Protein AF-A0A327PSZ0-F1 (afdb_monomer)

InterPro domains:
  IPR008201 Ribonuclease HepT-like [PF01934] (15-79)

Structure (mmCIF, N/CA/C/O backbone):
data_AF-A0A327PSZ0-F1
#
_entry.id   AF-A0A327PSZ0-F1
#
loop_
_atom_site.group_PDB
_atom_site.id
_atom_site.type_symbol
_atom_site.label_atom_id
_atom_site.label_alt_id
_atom_site.label_comp_id
_atom_site.label_asym_id
_atom_site.label_entity_id
_atom_site.label_seq_id
_atom_site.pdbx_PDB_ins_code
_atom_site.Cartn_x
_atom_site.Cartn_y
_atom_site.Cartn_z
_atom_site.occupancy
_atom_site.B_iso_or_equiv
_atom_site.auth_seq_id
_atom_site.auth_comp_id
_atom_site.auth_asym_id
_atom_site.auth_atom_id
_atom_site.pdbx_PDB_model_num
ATOM 1 N N . MET A 1 1 ? -14.376 13.870 12.744 1.00 71.25 1 MET A N 1
ATOM 2 C CA . MET A 1 1 ? -13.845 12.491 12.630 1.00 71.25 1 MET A CA 1
ATOM 3 C C . MET A 1 1 ? -12.601 12.433 13.520 1.00 71.25 1 MET A C 1
ATOM 5 O O . MET A 1 1 ? -12.169 13.493 13.950 1.00 71.25 1 MET A O 1
ATOM 9 N N . ASP A 1 2 ? -12.084 11.269 13.927 1.00 90.00 2 ASP A N 1
ATOM 10 C CA . ASP A 1 2 ? -10.862 11.234 14.761 1.00 90.00 2 ASP A CA 1
ATOM 11 C C . ASP A 1 2 ? -9.690 11.832 13.956 1.00 90.00 2 ASP A C 1
ATOM 13 O O . ASP A 1 2 ? -9.374 11.318 12.881 1.00 90.00 2 ASP A O 1
ATOM 17 N N . GLU A 1 3 ? -9.056 12.900 14.455 1.00 94.88 3 GLU A N 1
ATOM 18 C CA . GLU A 1 3 ? -7.948 13.602 13.776 1.00 94.88 3 GLU A CA 1
ATOM 19 C C . GLU A 1 3 ? -6.797 12.656 13.394 1.00 94.88 3 GLU A C 1
ATOM 21 O O . GLU A 1 3 ? -6.104 12.859 12.395 1.00 94.88 3 GLU A O 1
ATOM 26 N N . ARG A 1 4 ? -6.591 11.572 14.155 1.00 95.19 4 ARG A N 1
ATOM 27 C CA . ARG A 1 4 ? -5.580 10.558 13.829 1.00 95.19 4 ARG A CA 1
ATOM 28 C C . ARG A 1 4 ? -5.970 9.755 12.596 1.00 95.19 4 ARG A C 1
ATOM 30 O O . ARG A 1 4 ? -5.109 9.470 11.768 1.00 95.19 4 ARG A O 1
ATOM 37 N N . ILE A 1 5 ? -7.252 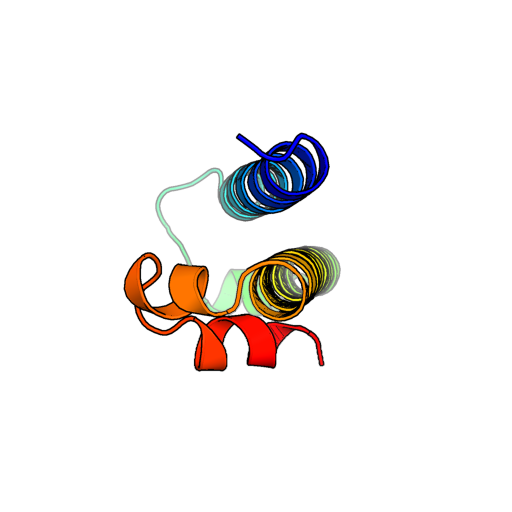9.409 12.469 1.00 96.25 5 ILE A N 1
ATOM 38 C CA . ILE A 1 5 ? -7.777 8.712 11.290 1.00 96.25 5 ILE A CA 1
ATOM 39 C C . ILE A 1 5 ? -7.663 9.619 10.066 1.00 96.25 5 ILE A C 1
ATOM 41 O O . ILE A 1 5 ? -7.205 9.161 9.024 1.00 96.25 5 ILE A O 1
ATOM 45 N N . GLU A 1 6 ? -8.003 10.903 10.194 1.00 96.69 6 GLU A N 1
ATOM 46 C CA . GLU A 1 6 ? -7.841 11.878 9.107 1.00 96.69 6 GLU A CA 1
ATOM 47 C C . GLU A 1 6 ? -6.380 11.981 8.650 1.00 96.69 6 GLU A C 1
ATOM 49 O O . GLU A 1 6 ? -6.104 11.931 7.450 1.00 96.69 6 GLU A O 1
ATOM 54 N N . LYS A 1 7 ? -5.432 12.022 9.594 1.00 97.88 7 LYS A N 1
ATOM 55 C CA . LYS A 1 7 ? -3.998 12.011 9.287 1.00 97.88 7 LYS A CA 1
ATOM 56 C C . LYS A 1 7 ? -3.568 10.759 8.514 1.00 97.88 7 LYS A C 1
ATOM 58 O O . LYS A 1 7 ? -2.868 10.875 7.516 1.00 97.88 7 LYS A O 1
ATOM 63 N N . TRP A 1 8 ? -3.991 9.567 8.932 1.00 98.12 8 TRP A N 1
ATOM 64 C CA . TRP A 1 8 ? -3.625 8.330 8.229 1.00 98.12 8 TRP A CA 1
ATOM 65 C C . TRP A 1 8 ? -4.286 8.213 6.852 1.00 98.12 8 TRP A C 1
ATOM 67 O O . TRP A 1 8 ? -3.674 7.695 5.924 1.00 98.12 8 TRP A O 1
ATOM 77 N N . LEU A 1 9 ? -5.509 8.725 6.686 1.00 97.44 9 LEU A N 1
ATOM 78 C CA . LEU A 1 9 ? -6.150 8.820 5.371 1.00 97.44 9 LEU A CA 1
ATOM 79 C C . LEU A 1 9 ? -5.401 9.787 4.448 1.00 97.44 9 LEU A C 1
ATOM 81 O O . LEU A 1 9 ? -5.278 9.517 3.254 1.00 97.44 9 LEU A O 1
ATOM 85 N N . TYR A 1 10 ? -4.877 10.885 4.996 1.00 98.06 10 TYR A N 1
ATOM 86 C CA . TYR A 1 10 ? -4.005 11.789 4.255 1.00 98.06 10 TYR A CA 1
ATOM 87 C C . TYR A 1 10 ? -2.712 11.091 3.815 1.00 98.06 10 TYR A C 1
ATOM 89 O O . TYR A 1 10 ? -2.371 11.176 2.639 1.00 98.06 10 TYR A O 1
ATOM 97 N N . ASP A 1 11 ? -2.044 10.356 4.714 1.00 98.12 11 ASP A N 1
ATOM 98 C CA . ASP A 1 11 ? -0.834 9.586 4.386 1.00 98.12 11 ASP A CA 1
ATOM 99 C C . ASP A 1 11 ? -1.104 8.593 3.237 1.00 98.12 11 ASP A C 1
ATOM 101 O O . ASP A 1 11 ? -0.334 8.523 2.281 1.00 98.12 11 ASP A O 1
ATOM 105 N N . ILE A 1 12 ? -2.240 7.880 3.282 1.00 98.06 12 ILE A N 1
ATOM 106 C CA . ILE A 1 12 ? -2.671 6.966 2.209 1.00 98.06 12 ILE A CA 1
ATOM 107 C C . ILE A 1 12 ? -2.851 7.717 0.888 1.00 98.06 12 ILE A C 1
ATOM 109 O O . ILE A 1 12 ? -2.332 7.279 -0.137 1.00 98.06 12 ILE A O 1
ATOM 113 N N . ARG A 1 13 ? -3.587 8.836 0.895 1.00 98.31 13 ARG A N 1
ATOM 114 C CA . ARG A 1 13 ? -3.838 9.623 -0.320 1.00 98.31 13 ARG A CA 1
ATOM 115 C C . ARG A 1 13 ? -2.534 10.132 -0.929 1.00 98.31 13 ARG A C 1
ATOM 117 O O . ARG A 1 13 ? -2.328 9.963 -2.125 1.00 98.31 13 ARG A O 1
ATOM 124 N N . PHE A 1 14 ? -1.659 10.701 -0.106 1.00 98.44 14 PHE A N 1
ATOM 125 C CA . PHE A 1 14 ? -0.365 11.209 -0.545 1.00 98.44 14 PHE A CA 1
ATOM 126 C C . PHE A 1 14 ? 0.492 10.104 -1.178 1.00 98.44 14 PHE A C 1
ATOM 128 O O . PHE A 1 14 ? 1.034 10.287 -2.261 1.00 98.44 14 PHE A O 1
ATOM 135 N N . SER A 1 15 ? 0.556 8.920 -0.561 1.00 98.25 15 SER A N 1
ATOM 136 C CA . SER A 1 15 ? 1.282 7.781 -1.134 1.00 98.25 15 SER A CA 1
ATOM 137 C C . SER A 1 15 ? 0.706 7.304 -2.470 1.00 98.25 15 SER A C 1
ATOM 139 O O . SER A 1 15 ? 1.467 6.897 -3.344 1.00 98.25 15 SER A O 1
ATOM 141 N N . ILE A 1 16 ? -0.616 7.365 -2.661 1.00 97.38 16 ILE A N 1
ATOM 142 C CA . ILE A 1 16 ? -1.244 7.053 -3.955 1.00 97.38 16 ILE A CA 1
ATOM 143 C C . ILE A 1 16 ? -0.821 8.075 -5.018 1.00 97.38 16 ILE A C 1
ATOM 145 O O . ILE A 1 16 ? -0.416 7.682 -6.110 1.00 97.38 16 ILE A O 1
ATOM 149 N N . GLU A 1 17 ? -0.882 9.368 -4.696 1.00 97.31 17 GLU A N 1
ATOM 150 C CA . GLU A 1 17 ? -0.480 10.452 -5.604 1.00 97.31 17 GLU A CA 1
ATOM 151 C C . GLU A 1 17 ? 0.999 10.333 -6.004 1.00 97.31 17 GLU A C 1
ATOM 153 O O . GLU A 1 17 ? 1.336 10.432 -7.185 1.00 97.31 17 GLU A O 1
ATOM 158 N N . GLU A 1 18 ? 1.873 10.026 -5.045 1.00 97.00 18 GLU A N 1
ATOM 159 C CA . GLU A 1 18 ? 3.292 9.777 -5.297 1.00 97.00 18 GLU A CA 1
ATOM 160 C C . GLU A 1 18 ? 3.519 8.567 -6.211 1.00 97.00 18 GLU A C 1
ATOM 162 O O . GLU A 1 18 ? 4.295 8.664 -7.164 1.00 97.00 18 GLU A O 1
ATOM 167 N N . ILE A 1 19 ? 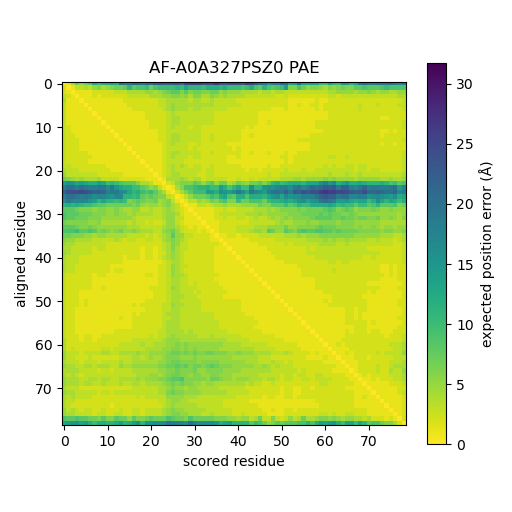2.827 7.443 -5.977 1.00 95.06 19 ILE A N 1
ATOM 168 C CA . ILE A 1 19 ? 2.930 6.256 -6.841 1.00 95.06 19 ILE A CA 1
ATOM 169 C C . ILE A 1 19 ? 2.538 6.607 -8.276 1.00 95.06 19 ILE A C 1
ATOM 171 O O . ILE A 1 19 ? 3.285 6.271 -9.194 1.00 95.06 19 ILE A O 1
ATOM 175 N N . GLU A 1 20 ? 1.404 7.281 -8.485 1.00 93.19 20 GLU A N 1
ATOM 176 C CA . GLU A 1 20 ? 0.959 7.668 -9.830 1.00 93.19 20 GLU A CA 1
ATOM 177 C C . GLU A 1 20 ? 1.942 8.652 -10.492 1.00 93.19 20 GLU A C 1
ATOM 179 O O . GLU A 1 20 ? 2.209 8.535 -11.688 1.00 93.19 20 GLU A O 1
ATOM 184 N N . SER A 1 21 ? 2.583 9.544 -9.723 1.00 92.81 21 SER A N 1
ATOM 185 C CA . SER A 1 21 ? 3.593 10.484 -10.242 1.00 92.81 21 SER A CA 1
ATOM 186 C C . SER A 1 21 ? 4.810 9.795 -10.880 1.00 92.81 21 SER A C 1
ATOM 188 O O . SER A 1 21 ? 5.464 10.356 -11.762 1.00 92.81 21 SER A O 1
ATOM 190 N N . TYR A 1 22 ? 5.107 8.551 -10.487 1.00 90.88 22 TYR A N 1
ATOM 191 C CA . TYR A 1 22 ? 6.210 7.769 -11.053 1.00 90.88 22 TYR A CA 1
ATOM 192 C C . TYR A 1 22 ? 5.901 7.189 -12.437 1.00 90.88 22 TYR A C 1
ATOM 194 O O . TYR A 1 22 ? 6.807 6.664 -13.101 1.00 90.88 22 TYR A O 1
ATOM 202 N N . PHE A 1 23 ? 4.649 7.305 -12.882 1.00 88.88 23 PHE A N 1
ATOM 203 C CA . PHE A 1 23 ? 4.161 6.849 -14.178 1.00 88.88 23 PHE A CA 1
ATOM 204 C C . PHE A 1 23 ? 3.528 8.015 -14.959 1.00 88.88 23 PHE A C 1
ATOM 206 O O . PHE A 1 23 ? 2.338 7.983 -15.252 1.00 88.88 23 PHE A O 1
ATOM 213 N N . PRO A 1 24 ? 4.314 9.041 -15.339 1.00 78.06 24 PRO A N 1
ATOM 214 C CA . PRO A 1 24 ? 3.796 10.237 -16.009 1.00 78.06 24 PRO A CA 1
ATOM 215 C C . PRO A 1 24 ? 3.304 9.996 -17.450 1.00 78.06 24 PRO A C 1
ATOM 217 O O . PRO A 1 24 ? 2.754 10.906 -18.060 1.00 78.06 24 PRO A O 1
ATOM 220 N N . SER A 1 25 ? 3.526 8.803 -18.015 1.00 72.81 25 SER A N 1
ATOM 221 C CA . SER A 1 25 ? 3.054 8.396 -19.344 1.00 72.81 25 SER A CA 1
ATOM 222 C C . SER A 1 25 ? 2.031 7.267 -19.239 1.00 72.81 25 SER A C 1
ATOM 224 O O . SER A 1 25 ? 2.244 6.332 -18.464 1.00 72.81 25 SER A O 1
ATOM 226 N N . ASP A 1 26 ? 1.007 7.281 -20.094 1.00 59.41 26 ASP A N 1
ATOM 227 C CA . ASP A 1 26 ? -0.068 6.274 -20.114 1.00 59.41 26 ASP A CA 1
ATOM 228 C C . ASP A 1 26 ? 0.415 4.833 -20.379 1.00 59.41 26 ASP A C 1
ATOM 230 O O . ASP A 1 26 ? -0.254 3.867 -20.003 1.00 59.41 26 ASP A O 1
ATOM 234 N N . GLU A 1 27 ? 1.604 4.646 -20.964 1.00 68.75 27 GLU A N 1
ATOM 235 C CA . GLU A 1 27 ? 2.208 3.319 -21.086 1.00 68.75 27 GLU A CA 1
ATOM 236 C C . GLU A 1 27 ? 2.818 2.861 -19.753 1.00 68.75 27 GLU A C 1
ATOM 238 O O . GLU A 1 27 ? 4.019 2.981 -19.491 1.00 68.75 27 GLU A O 1
ATOM 243 N N . LYS A 1 28 ? 1.981 2.251 -18.908 1.00 77.12 28 LYS A N 1
ATOM 244 C CA . LYS A 1 28 ? 2.418 1.435 -17.764 1.00 77.12 28 LYS A CA 1
ATOM 245 C C . LYS A 1 28 ? 3.110 0.159 -18.278 1.00 77.12 28 LYS A C 1
ATOM 247 O O . LYS A 1 28 ? 2.547 -0.933 -18.270 1.00 77.12 28 LYS A O 1
ATOM 252 N N . ASN A 1 29 ? 4.348 0.296 -18.758 1.00 85.56 29 ASN A N 1
ATOM 253 C CA . ASN A 1 29 ? 5.147 -0.804 -19.294 1.00 85.56 29 ASN A CA 1
ATOM 254 C C . ASN A 1 29 ? 5.896 -1.552 -18.176 1.00 85.56 29 ASN A C 1
ATOM 256 O O . ASN A 1 29 ? 6.782 -1.008 -17.511 1.00 85.56 29 ASN A O 1
ATOM 260 N N . PHE A 1 30 ? 5.575 -2.836 -17.996 1.00 86.50 30 PHE A N 1
ATOM 261 C CA . PHE A 1 30 ? 6.179 -3.683 -16.964 1.00 86.50 30 PHE A CA 1
ATOM 262 C C . PHE A 1 30 ? 7.694 -3.881 -17.136 1.00 86.50 30 PHE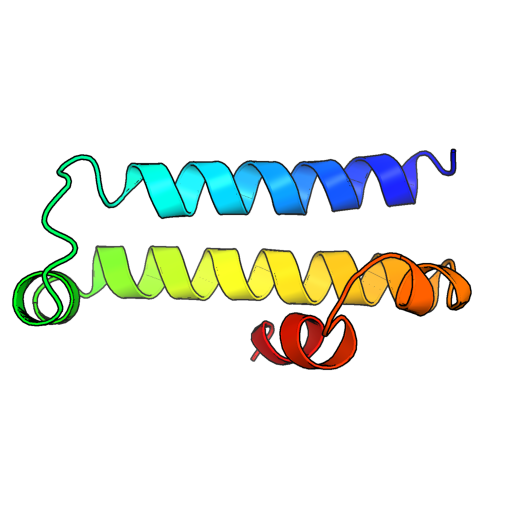 A C 1
ATOM 264 O O . PHE A 1 30 ? 8.429 -3.905 -16.146 1.00 86.50 30 PHE A O 1
ATOM 271 N N . PHE A 1 31 ? 8.183 -4.012 -18.371 1.00 86.94 31 PHE A N 1
ATOM 272 C CA . PHE A 1 31 ? 9.609 -4.211 -18.629 1.00 86.94 31 PHE A CA 1
ATOM 273 C C . PHE A 1 31 ? 10.415 -2.957 -18.289 1.00 86.94 31 PHE A C 1
ATOM 275 O O . PHE A 1 31 ? 11.489 -3.074 -17.701 1.00 86.94 31 PHE A O 1
ATOM 282 N N . GLU A 1 32 ? 9.878 -1.771 -18.574 1.00 85.62 32 GLU A N 1
ATOM 283 C CA . GLU A 1 32 ? 10.502 -0.501 -18.185 1.00 85.62 32 GLU A CA 1
ATOM 284 C C . GLU A 1 32 ? 10.457 -0.278 -16.672 1.00 85.62 32 GLU A C 1
ATOM 286 O O . GLU A 1 32 ? 11.466 0.094 -16.069 1.00 85.62 32 GLU A O 1
ATOM 291 N N . TYR A 1 33 ? 9.336 -0.605 -16.022 1.00 88.19 33 TYR A N 1
ATOM 292 C CA . TYR A 1 33 ? 9.247 -0.590 -14.561 1.00 88.19 33 TYR A CA 1
ATOM 293 C C . TYR A 1 33 ? 10.306 -1.496 -13.915 1.00 88.19 33 TYR A C 1
ATOM 295 O O . TYR A 1 33 ? 11.002 -1.082 -12.988 1.00 88.19 33 TYR A O 1
ATOM 303 N N . LYS A 1 34 ? 10.492 -2.713 -14.445 1.00 88.38 34 LYS A N 1
ATOM 304 C CA . LYS A 1 34 ? 11.462 -3.687 -13.925 1.00 88.38 34 LYS A CA 1
ATOM 305 C C . LYS A 1 34 ? 12.917 -3.220 -14.056 1.00 88.38 34 LYS A C 1
ATOM 307 O O . LYS A 1 34 ? 13.741 -3.600 -13.226 1.00 88.38 34 LYS A O 1
ATOM 312 N N . LYS A 1 35 ? 13.245 -2.418 -15.075 1.00 90.69 35 LYS A N 1
ATOM 313 C CA . LYS A 1 35 ? 14.609 -1.904 -15.304 1.00 90.69 35 LYS A CA 1
ATOM 314 C C . LYS A 1 35 ? 15.020 -0.831 -14.291 1.00 90.69 35 LYS A C 1
ATOM 316 O O . LYS A 1 35 ? 16.210 -0.685 -14.025 1.00 90.69 35 LYS A O 1
ATOM 321 N N . ASN A 1 36 ? 14.069 -0.100 -13.706 1.00 91.19 36 ASN A N 1
ATOM 322 C CA . ASN A 1 36 ? 14.353 0.981 -12.764 1.00 91.19 36 ASN A CA 1
ATOM 323 C C . ASN A 1 36 ? 14.131 0.540 -11.306 1.00 91.19 36 ASN A C 1
ATOM 325 O O . ASN A 1 36 ? 13.031 0.630 -10.758 1.00 91.19 36 ASN A O 1
ATOM 329 N N . SER A 1 37 ? 15.207 0.094 -10.653 1.00 93.94 37 SER A N 1
ATOM 330 C CA . SER A 1 37 ? 15.171 -0.374 -9.260 1.00 93.94 37 SER A CA 1
ATOM 331 C C . SER A 1 37 ? 14.789 0.717 -8.256 1.00 93.94 37 SER A C 1
ATOM 333 O O . SER A 1 37 ? 14.143 0.414 -7.255 1.00 93.94 37 SER A O 1
ATOM 335 N N . MET A 1 38 ? 15.141 1.979 -8.524 1.00 94.00 38 MET A N 1
ATOM 336 C CA . MET A 1 38 ? 14.766 3.115 -7.681 1.00 94.00 38 MET A CA 1
ATOM 337 C C . MET A 1 38 ? 13.255 3.344 -7.725 1.00 94.00 38 MET A C 1
ATOM 339 O O . MET A 1 38 ? 12.625 3.413 -6.673 1.00 94.00 38 MET A O 1
ATOM 343 N N . ARG A 1 39 ? 12.666 3.373 -8.928 1.00 92.56 39 ARG A N 1
ATOM 344 C CA . ARG A 1 39 ? 11.213 3.488 -9.113 1.00 92.56 39 ARG A CA 1
ATOM 345 C C . ARG A 1 39 ? 10.481 2.343 -8.419 1.00 92.56 39 ARG A C 1
ATOM 347 O O . ARG A 1 39 ? 9.520 2.587 -7.700 1.00 92.56 39 ARG A O 1
ATOM 354 N N . LYS A 1 40 ? 10.960 1.107 -8.592 1.00 93.81 40 LYS A N 1
ATOM 355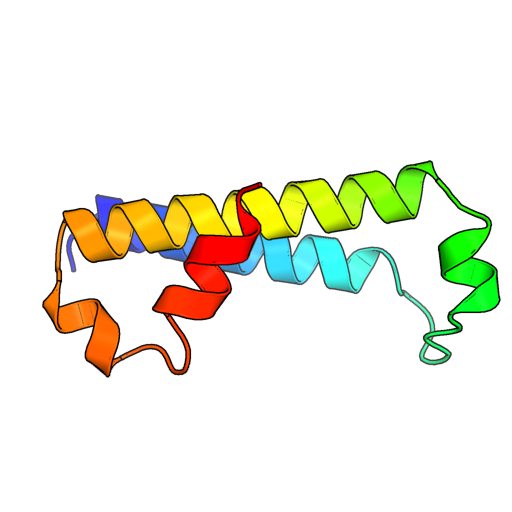 C CA . LYS A 1 40 ? 10.370 -0.069 -7.945 1.00 93.81 40 LYS A CA 1
ATOM 356 C C . LYS A 1 40 ? 10.364 0.056 -6.418 1.00 93.81 40 LYS A C 1
ATOM 358 O O . LYS A 1 40 ? 9.316 -0.103 -5.804 1.00 93.81 40 LYS A O 1
ATOM 363 N N . ARG A 1 41 ? 11.507 0.402 -5.817 1.00 95.44 41 ARG A N 1
ATOM 364 C CA . ARG A 1 41 ? 11.614 0.589 -4.361 1.00 95.44 41 ARG A CA 1
ATOM 365 C C . ARG A 1 41 ? 10.753 1.744 -3.854 1.00 95.44 41 ARG A C 1
ATOM 367 O O . ARG A 1 41 ? 10.205 1.647 -2.764 1.00 95.44 41 ARG A O 1
ATOM 374 N N . ALA A 1 42 ? 10.625 2.823 -4.628 1.00 95.69 42 ALA A N 1
ATOM 375 C CA . ALA A 1 42 ? 9.761 3.944 -4.272 1.00 95.69 42 ALA A CA 1
ATOM 376 C C . ALA A 1 42 ? 8.282 3.523 -4.233 1.00 95.69 42 ALA A C 1
ATOM 378 O O . ALA A 1 42 ? 7.581 3.843 -3.276 1.00 95.69 42 ALA A O 1
ATOM 379 N N . VAL A 1 43 ? 7.825 2.742 -5.221 1.00 95.56 43 VAL A N 1
ATOM 380 C CA . VAL A 1 43 ? 6.470 2.165 -5.222 1.00 95.56 43 VAL A CA 1
ATOM 381 C C . VAL A 1 43 ? 6.268 1.222 -4.035 1.00 95.56 43 VAL A C 1
ATOM 383 O O . VAL A 1 43 ? 5.299 1.388 -3.301 1.00 95.56 43 VAL A O 1
ATOM 386 N N . GLU A 1 44 ? 7.183 0.273 -3.809 1.00 96.62 44 GLU A N 1
ATOM 387 C CA . GLU A 1 44 ? 7.113 -0.669 -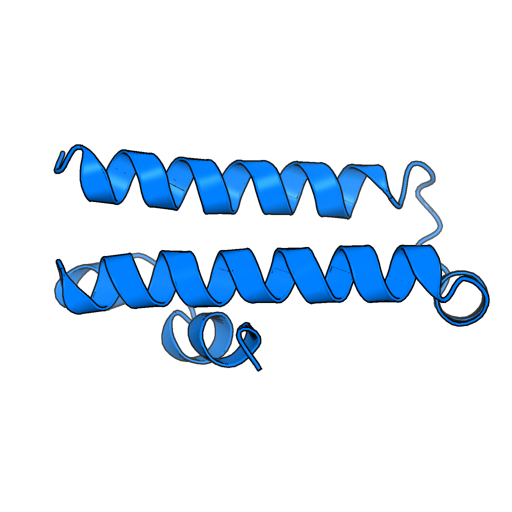2.677 1.00 96.62 44 GLU A CA 1
ATOM 388 C C . GLU A 1 44 ? 7.015 0.080 -1.341 1.00 96.62 44 GLU A C 1
ATOM 390 O O . GLU A 1 44 ? 6.122 -0.192 -0.540 1.00 96.62 44 GLU A O 1
ATOM 395 N N . ARG A 1 45 ? 7.835 1.118 -1.150 1.00 97.62 45 ARG A N 1
ATOM 396 C CA . ARG A 1 45 ? 7.815 1.941 0.061 1.00 97.62 45 ARG A CA 1
ATOM 397 C C . ARG A 1 45 ? 6.471 2.636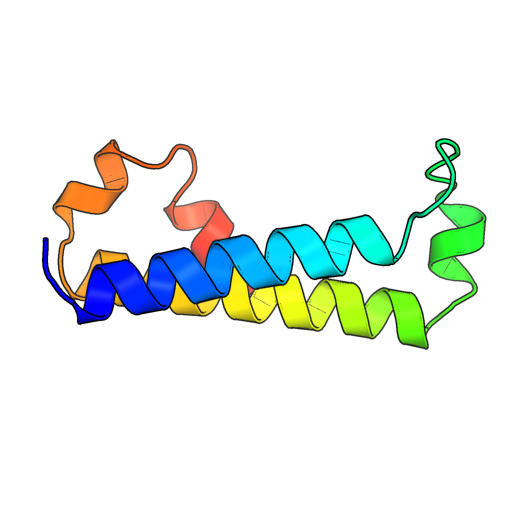 0.296 1.00 97.62 45 ARG A C 1
ATOM 399 O O . ARG A 1 45 ? 6.014 2.710 1.434 1.00 97.62 45 ARG A O 1
ATOM 406 N N . HIS A 1 46 ? 5.840 3.168 -0.748 1.00 98.25 46 HIS A N 1
ATOM 407 C CA . HIS A 1 46 ? 4.530 3.815 -0.613 1.00 98.25 46 HIS A CA 1
ATOM 408 C C . HIS A 1 46 ? 3.404 2.810 -0.375 1.00 98.25 46 HIS A C 1
ATOM 410 O O . HIS A 1 46 ? 2.506 3.091 0.417 1.00 98.25 46 HIS A O 1
ATOM 416 N N . LEU A 1 47 ? 3.477 1.613 -0.965 1.00 97.94 47 LEU A N 1
ATOM 417 C CA . LEU A 1 47 ? 2.550 0.522 -0.646 1.00 97.94 47 LEU A CA 1
ATOM 418 C C . LEU A 1 47 ? 2.667 0.098 0.826 1.00 97.94 47 LEU A C 1
ATOM 420 O O . LEU A 1 47 ? 1.643 -0.115 1.481 1.00 97.94 47 LEU A O 1
ATOM 424 N N . GLU A 1 48 ? 3.883 0.069 1.378 1.00 98.12 48 GLU A N 1
ATOM 425 C CA . GLU A 1 48 ? 4.078 -0.201 2.803 1.00 98.12 48 GLU A CA 1
ATOM 426 C C . GLU A 1 48 ? 3.437 0.868 3.696 1.00 98.12 48 GLU A C 1
ATOM 428 O O . GLU A 1 48 ? 2.785 0.543 4.693 1.00 98.12 48 GLU A O 1
ATOM 433 N N . ILE A 1 49 ? 3.615 2.149 3.345 1.00 98.12 49 ILE A N 1
ATOM 434 C CA . ILE A 1 49 ? 3.024 3.283 4.072 1.00 98.12 49 ILE A CA 1
ATOM 435 C C . ILE A 1 49 ? 1.498 3.166 4.073 1.00 98.12 49 ILE A C 1
ATOM 437 O O . ILE A 1 49 ? 0.883 3.298 5.132 1.00 98.12 49 ILE A O 1
ATOM 441 N N . ILE A 1 50 ? 0.897 2.849 2.922 1.00 98.50 50 ILE A N 1
ATOM 442 C CA . ILE A 1 50 ? -0.549 2.633 2.793 1.00 98.50 50 ILE A CA 1
ATOM 443 C C . ILE A 1 50 ? -1.011 1.491 3.710 1.00 98.50 50 ILE A C 1
ATOM 445 O O . ILE A 1 50 ? -1.975 1.655 4.466 1.00 98.50 50 ILE A O 1
ATOM 449 N N . GLY A 1 51 ? -0.318 0.349 3.683 1.00 98.19 51 GLY A N 1
ATOM 450 C CA . GLY A 1 51 ? -0.655 -0.808 4.514 1.00 98.19 51 GLY A CA 1
ATOM 451 C C . GLY A 1 51 ? -0.557 -0.518 6.015 1.00 98.19 51 GLY A C 1
ATOM 452 O O . GLY A 1 51 ? -1.439 -0.904 6.789 1.00 98.19 51 GLY A O 1
ATOM 453 N N . GLU A 1 52 ? 0.477 0.207 6.443 1.00 98.25 52 GLU A N 1
ATOM 454 C CA . GLU A 1 52 ? 0.672 0.583 7.846 1.00 98.25 52 GLU A CA 1
ATOM 455 C C . GLU A 1 52 ? -0.325 1.655 8.313 1.00 98.25 52 GLU A C 1
ATOM 457 O O . GLU A 1 52 ? -0.868 1.554 9.417 1.00 98.25 52 GLU A O 1
ATOM 462 N N . ALA A 1 53 ? -0.629 2.652 7.481 1.00 98.12 53 ALA A N 1
ATOM 463 C CA . ALA A 1 53 ? -1.640 3.659 7.784 1.00 98.12 53 ALA A CA 1
ATOM 464 C C . ALA A 1 53 ? -3.026 3.018 7.958 1.00 98.12 53 ALA A C 1
ATOM 466 O O . ALA A 1 53 ? -3.704 3.268 8.958 1.00 98.12 53 ALA A O 1
ATOM 467 N N . LEU A 1 54 ? -3.413 2.105 7.060 1.00 97.94 54 LEU A N 1
ATOM 468 C CA . LEU A 1 54 ? -4.677 1.385 7.188 1.00 97.94 54 LEU A CA 1
ATOM 469 C C . LEU A 1 54 ? -4.701 0.475 8.422 1.00 97.94 54 LEU A C 1
ATOM 471 O O . LEU A 1 54 ? -5.698 0.432 9.138 1.00 97.94 54 LEU A O 1
ATOM 475 N N . ASN A 1 55 ? -3.596 -0.202 8.735 1.00 98.06 55 ASN A N 1
ATOM 476 C CA . ASN A 1 55 ? -3.474 -1.012 9.949 1.00 98.06 55 ASN A CA 1
ATOM 477 C C . ASN A 1 55 ? -3.728 -0.186 11.219 1.00 98.06 55 ASN A C 1
ATOM 479 O O . ASN A 1 55 ? -4.389 -0.656 12.145 1.00 98.06 55 ASN A O 1
ATOM 483 N N . ARG A 1 56 ? -3.224 1.053 11.269 1.00 97.56 56 ARG A N 1
ATOM 484 C CA . ARG A 1 56 ? -3.462 1.975 12.387 1.00 97.56 56 ARG A CA 1
ATOM 485 C C . ARG A 1 56 ? -4.919 2.414 12.470 1.00 97.56 56 ARG A C 1
ATOM 487 O O . ARG A 1 56 ? -5.464 2.421 13.573 1.00 97.56 56 ARG A O 1
ATOM 494 N N . ILE A 1 57 ? -5.549 2.703 11.329 1.00 97.69 57 ILE A N 1
ATOM 495 C CA . ILE A 1 57 ? -6.985 3.006 11.260 1.00 97.69 57 ILE A CA 1
ATOM 496 C C . ILE A 1 57 ? -7.791 1.834 11.832 1.00 97.69 57 ILE A C 1
ATOM 498 O O . ILE A 1 57 ? -8.542 2.046 12.774 1.00 97.69 57 ILE A O 1
ATOM 502 N N . LEU A 1 58 ? -7.580 0.600 11.358 1.00 96.94 58 LEU A N 1
ATOM 503 C CA . LEU A 1 58 ? -8.350 -0.570 11.812 1.00 96.94 58 LEU A CA 1
ATOM 504 C C . LEU A 1 58 ? -8.116 -0.920 13.289 1.00 96.94 58 LEU A C 1
ATOM 506 O O . LEU A 1 58 ? -9.021 -1.392 13.968 1.00 96.94 58 LEU A O 1
ATOM 510 N N . LYS A 1 59 ? -6.906 -0.691 13.816 1.00 96.69 59 LYS A N 1
ATOM 511 C CA . LYS A 1 59 ? -6.629 -0.851 15.255 1.00 96.69 59 LYS A CA 1
ATOM 512 C C . LYS A 1 59 ? -7.352 0.192 16.107 1.00 96.69 59 LYS A C 1
ATOM 514 O O . LYS A 1 59 ? -7.640 -0.073 17.270 1.00 96.69 59 LYS A O 1
ATOM 519 N N . ARG A 1 60 ? -7.581 1.387 15.559 1.00 96.31 60 ARG A N 1
ATOM 520 C CA . ARG A 1 60 ? -8.244 2.500 16.245 1.00 96.31 60 ARG A CA 1
ATOM 521 C C . ARG A 1 60 ? -9.764 2.398 16.154 1.00 96.31 60 ARG A C 1
ATOM 523 O O . ARG A 1 60 ? -10.435 2.640 17.151 1.00 96.31 60 ARG A O 1
ATOM 530 N N . ASP A 1 61 ? -10.263 2.047 14.978 1.00 96.19 61 ASP A N 1
ATOM 531 C CA . ASP A 1 61 ? -11.671 1.854 14.657 1.00 96.19 61 ASP A CA 1
ATOM 532 C C . ASP A 1 61 ? -11.825 0.595 13.781 1.00 96.19 61 ASP A C 1
ATOM 534 O O . ASP A 1 61 ? -11.673 0.658 12.559 1.00 96.19 61 ASP A O 1
ATOM 538 N N . PRO A 1 62 ? -12.105 -0.573 14.387 1.00 95.31 62 PRO A N 1
ATOM 539 C CA . PRO A 1 62 ? -12.280 -1.819 13.644 1.00 95.31 62 PRO A CA 1
ATOM 540 C C . PRO A 1 62 ? -13.457 -1.798 12.659 1.00 95.31 62 PRO A C 1
ATOM 542 O O . PRO A 1 62 ? -13.390 -2.473 11.636 1.00 95.31 62 PRO A O 1
ATOM 545 N N . LEU A 1 63 ? -14.504 -0.999 12.914 1.00 94.94 63 LEU A N 1
ATOM 546 C CA . LEU A 1 63 ? -15.666 -0.875 12.017 1.00 94.94 63 LEU A CA 1
ATOM 547 C C . LEU A 1 63 ? -15.304 -0.185 10.696 1.00 94.94 63 LEU A C 1
ATOM 549 O O . LEU A 1 63 ? -16.045 -0.249 9.715 1.00 94.94 63 LEU A O 1
ATOM 553 N N . PHE A 1 64 ? -14.138 0.459 10.636 1.00 94.75 64 PHE A N 1
ATOM 554 C CA . PHE A 1 64 ? -13.617 1.031 9.404 1.00 94.75 64 PHE A CA 1
ATOM 555 C C . PHE A 1 64 ? -13.290 -0.038 8.347 1.00 94.75 64 PHE A C 1
ATOM 557 O O . PHE A 1 64 ? -13.206 0.290 7.163 1.00 94.75 64 PHE A O 1
ATOM 564 N N . GLU A 1 65 ? -13.151 -1.308 8.748 1.00 94.88 65 GLU A N 1
ATOM 565 C CA . GLU A 1 65 ? -12.971 -2.441 7.834 1.00 94.88 65 GLU A CA 1
ATOM 566 C C . GLU A 1 65 ? -14.113 -2.535 6.809 1.00 94.88 65 GLU A C 1
ATOM 568 O O . GLU A 1 65 ? -13.849 -2.716 5.622 1.00 94.88 65 GLU A O 1
ATOM 573 N N . ASP A 1 66 ? -15.358 -2.276 7.222 1.00 94.88 66 ASP A N 1
ATOM 574 C CA . ASP A 1 66 ? -16.540 -2.327 6.346 1.00 94.88 66 ASP A CA 1
ATOM 575 C C . ASP A 1 66 ? -16.577 -1.185 5.315 1.00 94.88 66 ASP A C 1
ATOM 577 O O . ASP A 1 66 ? -17.302 -1.237 4.318 1.00 94.88 66 ASP A O 1
ATOM 581 N N . ARG A 1 67 ? -15.780 -0.133 5.537 1.00 94.56 67 ARG A N 1
ATOM 5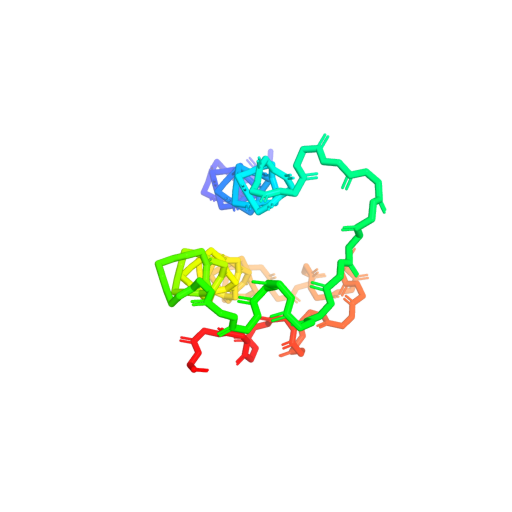82 C CA . ARG A 1 67 ? -15.730 1.061 4.683 1.00 94.56 67 ARG A CA 1
ATOM 583 C C . ARG A 1 67 ? -14.717 0.939 3.551 1.00 94.56 67 ARG A C 1
ATOM 585 O O . ARG A 1 67 ? -14.812 1.684 2.576 1.00 94.56 67 ARG A O 1
ATOM 592 N N . ILE A 1 68 ? -13.740 0.040 3.676 1.00 92.81 68 ILE A N 1
ATOM 593 C CA . ILE A 1 68 ? -12.650 -0.128 2.711 1.00 92.81 68 ILE A CA 1
ATOM 594 C C . ILE A 1 68 ? -12.645 -1.568 2.209 1.00 92.81 68 ILE A C 1
ATOM 596 O O . ILE A 1 68 ? -12.292 -2.510 2.916 1.00 92.81 68 ILE A O 1
ATOM 600 N N . LYS A 1 69 ? -12.975 -1.741 0.927 1.00 94.75 69 LYS A N 1
ATOM 601 C CA . LYS A 1 69 ? -12.884 -3.050 0.273 1.00 94.75 69 LYS A CA 1
ATOM 602 C C . LYS A 1 69 ? -11.455 -3.582 0.357 1.00 94.75 69 LYS A C 1
ATOM 604 O O . LYS A 1 69 ? -10.500 -2.855 0.097 1.00 94.75 69 LYS A O 1
ATOM 609 N N . ASN A 1 70 ? -11.324 -4.871 0.667 1.00 95.62 70 ASN A N 1
ATOM 610 C CA . ASN A 1 70 ? -10.041 -5.570 0.781 1.00 95.62 70 ASN A CA 1
ATOM 611 C C . ASN A 1 70 ? -9.094 -4.986 1.845 1.00 95.62 70 ASN A C 1
ATOM 613 O O . ASN A 1 70 ? -7.880 -5.165 1.739 1.00 95.62 70 ASN A O 1
ATOM 617 N N . ALA A 1 71 ? -9.619 -4.329 2.886 1.00 96.19 71 ALA A N 1
ATOM 618 C CA . ALA A 1 71 ? -8.812 -3.681 3.918 1.00 96.19 71 ALA A CA 1
ATOM 619 C C . ALA A 1 71 ? -7.709 -4.588 4.500 1.00 96.19 71 ALA A C 1
ATOM 621 O O . ALA A 1 71 ? -6.555 -4.178 4.601 1.00 96.19 71 ALA A O 1
ATOM 622 N N . ARG A 1 72 ? -8.017 -5.860 4.791 1.00 94.69 72 ARG A N 1
ATO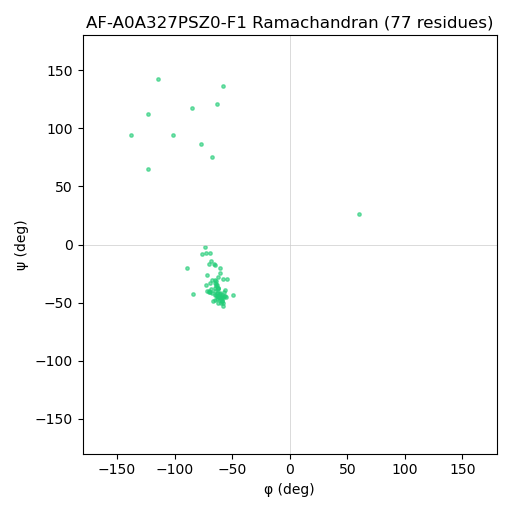M 623 C CA . ARG A 1 72 ? -7.027 -6.846 5.270 1.00 94.69 72 ARG A CA 1
ATOM 624 C C . ARG A 1 72 ? -5.911 -7.134 4.269 1.00 94.69 72 ARG A C 1
ATOM 626 O O . ARG A 1 72 ? -4.767 -7.297 4.679 1.00 94.69 72 ARG A O 1
ATOM 633 N N . SER A 1 73 ? -6.233 -7.184 2.977 1.00 96.88 73 SER A N 1
ATOM 634 C CA . SER A 1 73 ? -5.233 -7.395 1.921 1.00 96.88 73 SER A CA 1
ATOM 635 C C . SER A 1 73 ? -4.328 -6.174 1.775 1.00 96.88 73 SER A C 1
ATOM 637 O O . SER A 1 73 ? -3.117 -6.327 1.677 1.00 96.88 73 SER A O 1
ATOM 639 N N . ILE A 1 74 ? -4.899 -4.967 1.844 1.00 97.38 74 ILE A N 1
ATOM 640 C CA . ILE A 1 74 ? -4.145 -3.706 1.790 1.00 97.38 74 ILE A CA 1
ATOM 641 C C . ILE A 1 74 ? -3.200 -3.592 2.993 1.00 97.38 74 ILE A C 1
ATOM 643 O O . ILE A 1 74 ? -2.037 -3.244 2.831 1.00 97.38 74 ILE A O 1
ATOM 647 N N . VAL A 1 75 ? -3.651 -3.967 4.195 1.00 97.62 75 VAL A N 1
ATOM 648 C CA . VAL A 1 75 ? -2.782 -4.059 5.383 1.00 97.62 75 VAL A CA 1
ATOM 649 C C . VAL A 1 75 ? -1.601 -5.015 5.167 1.00 97.62 75 VAL A C 1
ATOM 651 O O . VAL A 1 75 ? -0.532 -4.810 5.743 1.00 97.62 75 VAL A O 1
ATOM 654 N N . GLY A 1 76 ? -1.772 -6.042 4.332 1.00 97.06 76 GLY A N 1
ATOM 655 C CA . GLY A 1 76 ? -0.721 -6.988 3.964 1.00 97.06 76 GLY A CA 1
ATOM 656 C C . GLY A 1 76 ? 0.431 -6.385 3.154 1.00 97.06 76 GLY A C 1
ATOM 657 O O . GLY A 1 76 ? 1.494 -6.989 3.126 1.00 97.06 76 GLY A O 1
ATOM 658 N N . LEU A 1 77 ? 0.265 -5.195 2.565 1.00 95.88 77 LEU A N 1
ATOM 659 C CA . LEU A 1 77 ? 1.288 -4.519 1.750 1.00 95.88 77 LEU A CA 1
ATOM 660 C C . LEU A 1 77 ? 2.466 -3.945 2.557 1.00 95.88 77 LEU A C 1
ATOM 662 O O . LEU 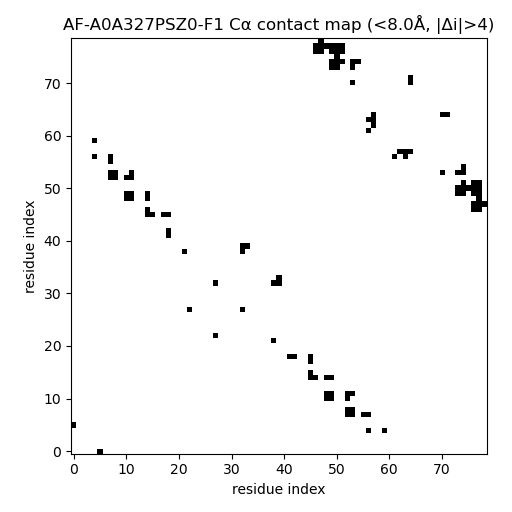A 1 77 ? 3.422 -3.451 1.975 1.00 95.88 77 LEU A O 1
ATOM 666 N N . ARG A 1 78 ? 2.394 -3.970 3.892 1.00 91.38 78 ARG A N 1
ATOM 667 C CA . ARG A 1 78 ? 3.405 -3.398 4.803 1.00 91.38 78 ARG A CA 1
ATOM 668 C C . ARG A 1 78 ? 4.723 -4.179 4.919 1.00 91.38 78 ARG A C 1
ATOM 670 O O . ARG A 1 78 ? 5.566 -3.751 5.702 1.00 91.38 78 ARG A O 1
ATOM 677 N N . ASN A 1 79 ? 4.849 -5.323 4.243 1.00 75.38 79 ASN A N 1
ATOM 678 C CA . ASN A 1 79 ? 5.965 -6.267 4.366 1.00 75.38 79 ASN A CA 1
ATOM 679 C C . ASN A 1 79 ? 6.489 -6.701 2.998 1.00 75.38 79 ASN A C 1
ATOM 681 O O . ASN A 1 79 ? 5.641 -7.019 2.134 1.00 75.38 79 ASN A O 1
#

Solvent-accessible surface area (backbone atoms only — not comparable to full-atom values): 4412 Å² total; per-residue (Å²): 127,61,68,68,49,54,51,30,52,47,54,35,51,52,34,51,54,53,48,52,63,77,53,86,51,92,76,83,47,66,70,64,50,68,72,35,63,66,61,46,51,53,42,53,52,30,42,21,51,35,6,49,32,49,45,53,38,39,74,75,40,60,75,53,48,83,76,36,88,62,43,73,61,46,35,57,40,52,112

Radius of gyration: 14.12 Å; Cα contacts (8 Å, |Δi|>4): 60; chains: 1; bounding box: 32×21×37 Å

Foldseek 3Di:
DPVLLVVLVVLLVVLVVQLVVLPPDPPPDPVVCVVDPPNVVSNLVSLLSQLVSLVVVCVVPVVCCVVDPPSVVSVVSND

Organism: NCBI:txid291403

Nearest PDB structures (foldseek):
  7ae9-assembly2_D  TM=6.808E-01  e=2.661E+00  Aphanizomenon flos-aquae 2012/KM1/D3
  7ae9-assembly1_B  TM=7.157E-01  e=3.362E+00  Aphanizomenon flos-aquae 2012/KM1/D3
  7ae2-assembly1_A-2  TM=6.829E-01  e=2.821E+00  Aphanizomenon flos-aquae 2012/KM1/D3
  7ae6-assembly1_B  TM=7.121E-01  e=4.246E+00  Aphanizomenon flos-aquae 2012/KM1/D3

Secondary structure (DSSP, 8-state):
--HHHHHHHHHHHHHHHHHHHT--SS---HHHHHH-HHHHHHHHHHHHHHHHHHHHHHHH-GGGGGGSTTHHHHHGGG-

pLDDT: mean 93.06, std 7.56, range [59.41, 98.5]

Sequence (79 aa):
MDERIEKWLYDIRFSIEEIESYFPSDEKNFFEYKKNSMRKRAVERHLEIIGEALNRILKRDPLFEDRIKNARSIVGLRN

Mean predicted aligned error: 3.64 Å